Protein AF-A0A946QDL0-F1 (afdb_monomer)

pLDDT: mean 87.32, std 11.64, range [54.72, 98.25]

Structure (mmCIF, N/CA/C/O backbone):
data_AF-A0A946QDL0-F1
#
_entry.id   AF-A0A946QDL0-F1
#
loop_
_atom_site.group_PDB
_atom_site.id
_atom_site.type_symbol
_atom_site.label_atom_id
_atom_site.label_alt_id
_atom_site.label_comp_id
_atom_site.label_asym_id
_atom_site.label_entit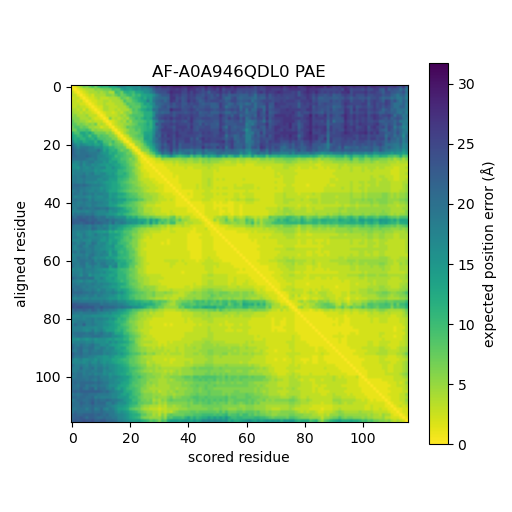y_id
_atom_site.label_seq_id
_atom_site.pdbx_PDB_ins_code
_atom_site.Cartn_x
_atom_site.Cartn_y
_atom_site.Cartn_z
_atom_site.occupancy
_atom_site.B_iso_or_equiv
_atom_site.auth_seq_id
_atom_site.auth_comp_id
_atom_site.auth_asym_id
_atom_site.auth_atom_id
_atom_site.pdbx_PDB_model_num
ATOM 1 N N . MET A 1 1 ? -45.997 -49.687 -8.002 1.00 58.72 1 MET A N 1
ATOM 2 C CA . MET A 1 1 ? -46.101 -48.470 -7.152 1.00 58.72 1 MET A CA 1
ATOM 3 C C . MET A 1 1 ? -44.817 -48.122 -6.386 1.00 58.72 1 MET A C 1
ATOM 5 O O . MET A 1 1 ? -44.527 -46.939 -6.280 1.00 58.72 1 MET A O 1
ATOM 9 N N . LYS A 1 2 ? -44.033 -49.085 -5.861 1.00 54.72 2 LYS A N 1
ATOM 10 C CA . LYS A 1 2 ? -42.768 -48.797 -5.139 1.00 54.72 2 LYS A CA 1
ATOM 11 C C . LYS A 1 2 ? -41.668 -48.198 -6.037 1.00 54.72 2 LYS A C 1
ATOM 13 O O . LYS A 1 2 ? -41.059 -47.207 -5.661 1.00 54.72 2 LYS A O 1
ATOM 18 N N . THR A 1 3 ? -41.517 -48.720 -7.254 1.00 63.41 3 THR A N 1
ATOM 19 C CA . THR A 1 3 ? -40.570 -48.237 -8.277 1.00 63.41 3 THR A CA 1
ATOM 20 C C . THR A 1 3 ? -40.844 -46.803 -8.738 1.00 63.41 3 THR A C 1
ATOM 22 O O . THR A 1 3 ? -39.915 -46.030 -8.927 1.00 63.41 3 THR A O 1
ATOM 25 N N . PHE A 1 4 ? -42.116 -46.403 -8.840 1.00 68.44 4 PHE A N 1
ATOM 26 C CA . PHE A 1 4 ? -42.499 -45.036 -9.218 1.00 68.44 4 PHE A CA 1
ATOM 27 C C . PHE A 1 4 ? -42.156 -44.007 -8.126 1.00 68.44 4 PHE A C 1
ATOM 29 O O . PHE A 1 4 ? -41.655 -42.927 -8.422 1.00 68.44 4 PHE A O 1
ATOM 36 N N . LYS A 1 5 ? -42.347 -44.370 -6.847 1.00 63.62 5 LYS A N 1
ATOM 37 C CA . LYS A 1 5 ? -41.950 -43.530 -5.703 1.00 63.62 5 LYS A CA 1
ATOM 38 C C . LYS A 1 5 ? -40.428 -43.377 -5.597 1.00 63.62 5 LYS A C 1
ATOM 40 O O . LYS A 1 5 ? -39.962 -42.287 -5.294 1.00 63.62 5 LYS A O 1
ATOM 45 N N . GLN A 1 6 ? -39.672 -44.438 -5.898 1.00 66.75 6 GLN A N 1
ATOM 46 C CA . GLN A 1 6 ? -38.205 -44.405 -5.935 1.00 66.75 6 GLN A CA 1
ATOM 47 C C . GLN A 1 6 ? -37.674 -43.491 -7.053 1.00 66.75 6 GLN A C 1
ATOM 49 O O . GLN A 1 6 ? -36.736 -42.727 -6.827 1.00 66.75 6 GLN A O 1
ATOM 54 N N . LEU A 1 7 ? -38.317 -43.502 -8.226 1.00 70.25 7 LEU A N 1
ATOM 55 C CA . LEU A 1 7 ? -37.964 -42.621 -9.344 1.00 70.25 7 LEU A CA 1
ATOM 56 C C . LEU A 1 7 ? -38.182 -41.138 -8.996 1.00 70.25 7 LEU A C 1
ATOM 58 O O . LEU A 1 7 ? -37.303 -40.316 -9.235 1.00 70.25 7 LEU A O 1
ATOM 62 N N . LEU A 1 8 ? -39.316 -40.813 -8.362 1.00 73.94 8 LEU A N 1
ATOM 63 C CA . LEU A 1 8 ? -39.636 -39.459 -7.890 1.00 73.94 8 LEU A CA 1
ATOM 64 C C . LEU A 1 8 ? -38.648 -38.955 -6.827 1.00 73.94 8 LEU A C 1
ATOM 66 O O . LEU A 1 8 ? -38.253 -37.793 -6.871 1.00 73.94 8 LEU A O 1
ATOM 70 N N . SER A 1 9 ? -38.205 -39.817 -5.904 1.00 67.25 9 SER A N 1
ATOM 71 C CA . SER A 1 9 ? -37.203 -39.440 -4.896 1.00 67.25 9 SER A CA 1
ATOM 72 C C . SER A 1 9 ? -35.817 -39.182 -5.491 1.00 67.25 9 SER A C 1
ATOM 74 O O . SER A 1 9 ? -35.144 -38.247 -5.065 1.00 67.25 9 SER A O 1
ATOM 76 N N . VAL A 1 10 ? -35.400 -39.959 -6.498 1.00 74.31 10 VAL A N 1
ATOM 77 C CA . VAL A 1 10 ? -34.121 -39.735 -7.195 1.00 74.31 10 VAL A CA 1
ATOM 78 C C . VAL A 1 10 ? -34.181 -38.453 -8.027 1.00 74.31 10 VAL A C 1
ATOM 80 O O . VAL A 1 10 ? -33.237 -37.669 -7.989 1.00 74.31 10 VAL A O 1
ATOM 83 N N . LEU A 1 11 ? -35.308 -38.187 -8.700 1.00 72.81 11 LEU A N 1
ATOM 84 C CA . LEU A 1 11 ? -35.524 -36.929 -9.423 1.00 72.81 11 LEU A CA 1
ATOM 85 C C . LEU A 1 11 ? -35.500 -35.715 -8.479 1.00 72.81 11 LEU A C 1
ATOM 87 O O . LEU A 1 11 ? -34.898 -34.696 -8.804 1.00 72.81 11 LEU A O 1
ATOM 91 N N . GLY A 1 12 ? -36.119 -35.835 -7.300 1.00 70.25 12 GLY A N 1
ATOM 92 C CA . GLY A 1 12 ? -36.126 -34.788 -6.276 1.00 70.25 12 GLY A CA 1
ATOM 93 C C . GLY A 1 12 ? -34.733 -34.489 -5.714 1.00 70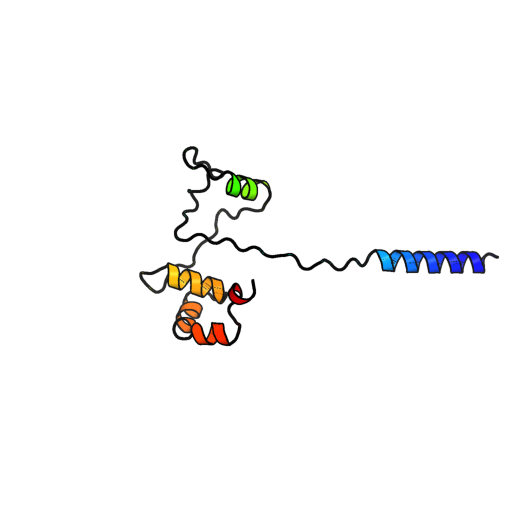.25 12 GLY A C 1
ATOM 94 O O . GLY A 1 12 ? -34.373 -33.324 -5.568 1.00 70.25 12 GLY A O 1
ATOM 95 N N . LEU A 1 13 ? -33.922 -35.524 -5.468 1.00 69.44 13 LEU A N 1
ATOM 96 C CA . LEU A 1 13 ? -32.519 -35.381 -5.054 1.00 69.44 13 LEU A CA 1
ATOM 97 C C . LEU A 1 13 ? -31.662 -34.703 -6.132 1.00 69.44 13 LEU A C 1
ATOM 99 O O . LEU A 1 13 ? -30.824 -33.861 -5.814 1.00 69.44 13 LEU A O 1
ATOM 103 N N . TRP A 1 14 ? -31.903 -35.024 -7.404 1.00 68.12 14 TRP A N 1
ATOM 104 C CA . TRP A 1 14 ? -31.203 -34.397 -8.526 1.00 68.12 14 TRP A CA 1
ATOM 105 C C . TRP A 1 14 ? -31.567 -32.914 -8.675 1.00 68.12 14 TRP A C 1
ATOM 107 O O . TRP A 1 14 ? -30.684 -32.069 -8.806 1.00 68.12 14 TRP A O 1
ATOM 117 N N . LEU A 1 15 ? -32.856 -32.577 -8.569 1.00 64.56 15 LEU A N 1
ATOM 118 C CA . LEU A 1 15 ? -33.332 -31.192 -8.621 1.00 64.56 15 LEU A CA 1
ATOM 119 C C . LEU A 1 15 ? -32.819 -30.353 -7.442 1.00 64.56 15 LEU A C 1
ATOM 121 O O . LEU A 1 15 ? -32.500 -29.181 -7.627 1.00 64.56 15 LEU A O 1
ATOM 125 N N . PHE A 1 16 ? -32.668 -30.946 -6.254 1.00 64.81 16 PHE A N 1
ATOM 126 C CA . PHE A 1 16 ? -32.110 -30.253 -5.089 1.00 64.81 16 PHE A CA 1
ATOM 127 C C . PHE A 1 16 ? -30.630 -29.881 -5.285 1.00 64.81 16 PHE A C 1
ATOM 129 O O . PHE A 1 16 ? -30.211 -28.791 -4.904 1.00 64.81 16 PHE A O 1
ATOM 136 N N . SER A 1 17 ? -29.845 -30.741 -5.944 1.00 64.19 17 SER A N 1
ATOM 137 C CA . SER A 1 17 ? -28.423 -30.480 -6.208 1.00 64.19 17 SER A CA 1
ATOM 138 C C . SER A 1 17 ? -28.185 -29.343 -7.210 1.00 64.19 17 SER A C 1
ATOM 140 O O . SER A 1 17 ? -27.152 -28.680 -7.129 1.00 64.19 17 SER A O 1
ATOM 142 N N . VAL A 1 18 ? -29.112 -29.100 -8.144 1.00 61.28 18 VAL A N 1
ATOM 143 C CA . VAL A 1 18 ? -28.977 -28.035 -9.157 1.00 61.28 18 VAL A CA 1
ATOM 144 C C . VAL A 1 18 ? -29.176 -26.644 -8.544 1.00 61.28 18 VAL A C 1
ATOM 146 O O . VAL A 1 18 ? -28.521 -25.692 -8.957 1.00 61.28 18 VAL A O 1
ATOM 149 N N . VAL A 1 19 ? -30.019 -26.518 -7.515 1.00 63.75 19 VAL A N 1
ATOM 150 C CA . VAL A 1 19 ? -30.320 -25.223 -6.871 1.00 63.75 19 VAL A CA 1
ATOM 151 C C . VAL A 1 19 ? -29.156 -24.713 -6.008 1.00 63.75 19 VAL A C 1
ATOM 153 O O . VAL A 1 19 ? -29.017 -23.510 -5.806 1.00 63.75 19 VAL A O 1
ATOM 156 N N . VAL A 1 20 ? -28.285 -25.604 -5.522 1.00 64.44 20 VAL A N 1
ATOM 157 C CA . VAL A 1 20 ? -27.194 -25.254 -4.590 1.00 64.44 20 VAL A CA 1
ATOM 158 C C . VAL A 1 20 ? -25.940 -24.723 -5.303 1.00 64.44 20 VAL A C 1
ATOM 160 O O . VAL A 1 20 ? -25.065 -24.147 -4.659 1.00 64.44 20 VAL A O 1
ATOM 163 N N . SER A 1 21 ? -25.848 -24.820 -6.632 1.00 59.91 21 SER A N 1
ATOM 164 C CA . SER A 1 21 ? -24.715 -24.258 -7.380 1.00 59.91 21 SER A CA 1
ATOM 165 C C . SER A 1 21 ? -24.919 -22.765 -7.665 1.00 59.91 21 SER A C 1
ATOM 167 O O . SER A 1 21 ? -25.055 -22.332 -8.808 1.00 59.91 21 SER A O 1
ATOM 169 N N . ARG A 1 22 ? -24.959 -21.944 -6.609 1.00 62.75 22 ARG A N 1
ATOM 170 C CA . ARG A 1 22 ? -24.790 -20.498 -6.767 1.00 62.75 22 ARG A CA 1
ATOM 171 C C . ARG A 1 22 ? -23.305 -20.250 -7.012 1.00 62.75 22 ARG A C 1
ATOM 173 O O . ARG A 1 22 ? -22.499 -20.370 -6.094 1.00 62.75 22 ARG A O 1
ATOM 180 N N . SER A 1 23 ? -22.948 -19.959 -8.263 1.00 69.25 23 SER A N 1
ATOM 181 C CA . SER A 1 23 ? -21.623 -19.433 -8.597 1.00 69.25 23 SER A CA 1
ATOM 182 C C . SER A 1 23 ? -21.343 -18.247 -7.674 1.00 69.25 23 SER A C 1
ATOM 184 O O . SER A 1 23 ? -22.190 -17.361 -7.547 1.00 69.25 23 SER A O 1
ATOM 186 N N . ALA A 1 24 ? -20.215 -18.272 -6.962 1.00 75.06 24 ALA A N 1
ATOM 187 C CA . ALA A 1 24 ? -19.801 -17.129 -6.166 1.00 75.06 24 ALA A CA 1
ATOM 188 C C . ALA A 1 24 ? -19.596 -15.959 -7.133 1.00 75.06 24 ALA A C 1
ATOM 190 O O . ALA A 1 24 ? -18.700 -16.004 -7.977 1.00 75.06 24 ALA A O 1
ATOM 191 N N . GLU A 1 25 ? -20.478 -14.962 -7.059 1.00 86.56 25 GLU A N 1
ATOM 192 C CA . GLU A 1 25 ? -20.357 -13.741 -7.851 1.00 86.56 25 GLU A CA 1
ATOM 193 C C . GLU A 1 25 ? -18.970 -13.137 -7.601 1.00 86.56 25 GLU A C 1
ATOM 195 O O . GLU A 1 25 ? -18.486 -13.119 -6.465 1.00 86.56 25 GLU A O 1
ATOM 200 N N . GLN A 1 26 ? -18.304 -12.695 -8.670 1.00 88.62 26 GLN A N 1
ATOM 201 C CA . GLN A 1 26 ? -17.003 -12.046 -8.539 1.00 88.62 26 GLN A CA 1
ATOM 202 C C . GLN A 1 26 ? -17.161 -10.814 -7.636 1.00 88.62 26 GLN A C 1
ATOM 204 O O . GLN A 1 26 ? -18.049 -9.995 -7.888 1.00 88.62 26 GLN A O 1
ATOM 209 N N . PRO A 1 27 ? -16.350 -10.673 -6.573 1.00 91.50 27 PRO A N 1
ATOM 210 C CA . PRO A 1 27 ? -16.468 -9.528 -5.690 1.00 91.50 27 PRO A CA 1
ATOM 211 C C . PRO A 1 27 ? -16.030 -8.259 -6.422 1.00 91.50 27 PRO A C 1
ATOM 213 O O . PRO A 1 27 ? -15.058 -8.268 -7.176 1.00 91.50 27 PRO A O 1
ATOM 216 N N . ASN A 1 28 ? -16.710 -7.149 -6.143 1.00 91.31 28 ASN A N 1
ATOM 217 C CA . ASN A 1 28 ? -16.198 -5.834 -6.511 1.00 91.31 28 ASN A CA 1
ATOM 218 C C . ASN A 1 28 ? -14.992 -5.509 -5.623 1.00 91.31 28 ASN A C 1
ATOM 220 O O . ASN A 1 28 ? -15.050 -5.698 -4.406 1.00 91.31 28 ASN A O 1
ATOM 224 N N . ILE A 1 29 ? -13.915 -5.002 -6.220 1.00 91.88 29 ILE A N 1
ATOM 225 C CA . ILE A 1 29 ? -12.700 -4.610 -5.504 1.00 91.88 29 ILE A CA 1
ATOM 226 C C . ILE A 1 29 ? -12.612 -3.084 -5.525 1.00 91.88 29 ILE A C 1
ATOM 228 O O . ILE A 1 29 ? -12.489 -2.48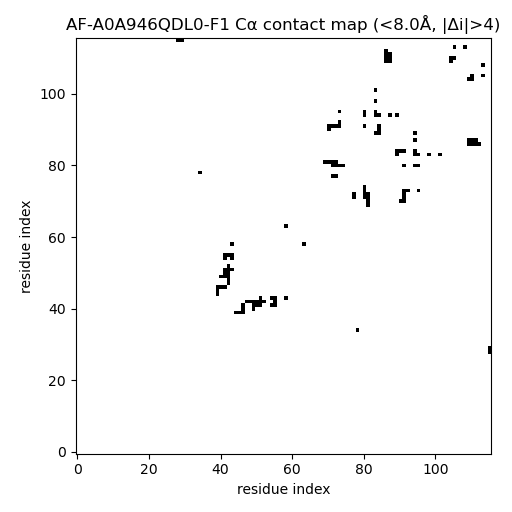7 -6.587 1.00 91.88 29 ILE A O 1
ATOM 232 N N . LEU A 1 30 ? -12.662 -2.455 -4.347 1.00 92.94 30 LEU A N 1
ATOM 233 C CA . LEU A 1 30 ? -12.354 -1.035 -4.171 1.00 92.94 30 LEU A CA 1
ATOM 234 C C . LEU A 1 30 ? -10.991 -0.910 -3.492 1.00 92.94 30 LEU A C 1
ATOM 236 O O . LEU A 1 30 ? -10.840 -1.284 -2.329 1.00 92.94 30 LEU A O 1
ATOM 240 N N . PHE A 1 31 ? -10.012 -0.361 -4.206 1.00 94.06 31 PHE A N 1
ATOM 241 C CA . PHE A 1 31 ? -8.682 -0.103 -3.667 1.00 94.06 31 PHE A CA 1
ATOM 242 C C . PHE A 1 31 ? -8.522 1.377 -3.303 1.00 94.06 31 PHE A C 1
ATOM 244 O O . PHE A 1 31 ? -8.512 2.243 -4.176 1.00 94.06 31 PHE A O 1
ATOM 251 N N . VAL A 1 32 ? -8.391 1.671 -2.007 1.00 94.75 32 VAL A N 1
ATOM 252 C CA . VAL A 1 32 ? -8.159 3.029 -1.491 1.00 94.75 32 VAL A CA 1
ATOM 253 C C . VAL A 1 32 ? -6.699 3.157 -1.070 1.00 94.75 32 VAL A C 1
ATOM 255 O O . VAL A 1 32 ? -6.222 2.382 -0.244 1.00 94.75 32 VAL A O 1
ATOM 258 N N . PHE A 1 33 ? -5.999 4.145 -1.625 1.00 94.06 33 PHE A N 1
ATOM 259 C CA . PHE A 1 33 ? -4.583 4.394 -1.362 1.00 94.06 33 PHE A CA 1
ATOM 260 C C . PHE A 1 33 ? -4.351 5.872 -1.055 1.00 94.06 33 PHE A C 1
ATOM 262 O O . PHE A 1 33 ? -4.722 6.735 -1.851 1.00 94.06 33 PHE A O 1
ATOM 269 N N . ALA A 1 34 ? -3.737 6.153 0.093 1.00 95.31 34 ALA A N 1
ATOM 270 C CA . ALA A 1 34 ? -3.373 7.496 0.524 1.00 95.31 34 ALA A CA 1
ATOM 271 C C . ALA A 1 34 ? -1.854 7.686 0.427 1.00 95.31 34 ALA A C 1
ATOM 273 O O . ALA A 1 34 ? -1.092 6.799 0.812 1.00 95.31 34 ALA A O 1
ATOM 274 N N . ASP A 1 35 ? -1.425 8.839 -0.089 1.00 94.81 35 ASP A N 1
ATOM 275 C CA . ASP A 1 35 ? -0.006 9.198 -0.132 1.00 94.81 35 ASP A CA 1
ATOM 276 C C . ASP A 1 35 ? 0.458 9.708 1.240 1.00 94.81 35 ASP A C 1
ATOM 278 O O . ASP A 1 35 ? -0.306 10.376 1.938 1.00 94.81 35 ASP A O 1
ATOM 282 N N . ASP A 1 36 ? 1.689 9.369 1.622 1.00 93.38 36 ASP A N 1
ATOM 283 C CA . ASP A 1 36 ? 2.341 9.779 2.879 1.00 93.38 36 ASP A CA 1
ATOM 284 C C . ASP A 1 36 ? 1.553 9.516 4.187 1.00 93.38 36 ASP A C 1
ATOM 286 O O . ASP A 1 36 ? 1.812 10.132 5.224 1.00 93.38 36 ASP A O 1
ATOM 290 N N . GLN A 1 37 ? 0.611 8.565 4.192 1.00 94.31 37 GLN A N 1
ATOM 291 C CA . GLN A 1 37 ? -0.116 8.203 5.410 1.00 94.31 37 GLN A CA 1
ATOM 292 C C . GLN A 1 37 ? 0.772 7.396 6.373 1.00 94.31 37 GLN A C 1
ATOM 294 O O . GLN A 1 37 ? 1.214 6.290 6.059 1.00 94.31 37 GLN A O 1
ATOM 299 N N . CYS A 1 38 ? 0.981 7.917 7.583 1.00 92.94 38 CYS A N 1
ATOM 300 C CA . CYS A 1 38 ? 1.603 7.165 8.673 1.00 92.94 38 CYS A CA 1
ATOM 301 C C . CYS A 1 38 ? 0.595 6.193 9.311 1.00 92.94 38 CYS A C 1
ATOM 303 O O . CYS A 1 38 ? -0.587 6.504 9.432 1.00 92.94 38 CYS A O 1
ATOM 305 N N . PHE A 1 39 ? 1.060 5.026 9.767 1.00 91.56 39 PHE A N 1
ATOM 306 C CA . PHE A 1 39 ? 0.228 4.047 10.479 1.00 91.56 39 PHE A CA 1
ATOM 307 C C . PHE A 1 39 ? -0.512 4.676 11.671 1.00 91.56 39 PHE A C 1
ATOM 309 O O . PHE A 1 39 ? -1.700 4.442 11.854 1.00 91.56 39 PHE A O 1
ATOM 316 N N . GLU A 1 40 ? 0.165 5.543 12.421 1.00 91.38 40 GLU A N 1
ATOM 317 C CA . GLU A 1 40 ? -0.346 6.201 13.629 1.00 91.38 40 GLU A CA 1
ATOM 318 C C . GLU A 1 40 ? -1.467 7.226 13.362 1.00 91.38 40 GLU A C 1
ATOM 320 O O . GLU A 1 40 ? -2.096 7.715 14.293 1.00 91.38 40 GLU A O 1
ATOM 325 N N . THR A 1 41 ? -1.786 7.554 12.104 1.00 95.00 41 THR A N 1
ATOM 326 C CA . THR A 1 41 ? -2.810 8.570 11.792 1.00 95.00 41 THR A CA 1
ATOM 327 C C . THR A 1 41 ? -4.230 8.018 11.657 1.00 95.00 41 THR A C 1
ATOM 329 O O . THR A 1 41 ? -5.118 8.711 11.163 1.00 95.00 41 THR A O 1
ATOM 332 N N . ILE A 1 42 ? -4.476 6.785 12.101 1.00 95.69 42 ILE A N 1
ATOM 333 C CA . ILE A 1 42 ? -5.822 6.212 12.214 1.00 95.69 42 ILE A CA 1
ATOM 334 C C . ILE A 1 42 ? -6.238 6.242 13.686 1.00 95.69 42 ILE A C 1
ATOM 336 O O . ILE A 1 42 ? -5.592 5.625 14.534 1.00 95.69 42 ILE A O 1
ATOM 340 N N . GLY A 1 43 ? -7.340 6.932 13.989 1.00 95.31 43 GLY A N 1
ATOM 341 C CA . GLY A 1 43 ? -7.847 7.121 15.352 1.00 95.31 43 GLY A CA 1
ATOM 342 C C . GLY A 1 43 ? -8.074 5.801 16.095 1.00 95.31 43 GLY A C 1
ATOM 343 O O . GLY A 1 43 ? -7.715 5.676 17.268 1.00 95.31 43 GLY A O 1
ATOM 344 N N . ALA A 1 44 ? -8.554 4.767 15.393 1.00 94.88 44 ALA A N 1
ATOM 345 C CA . ALA A 1 44 ? -8.717 3.416 15.940 1.00 94.88 44 ALA A CA 1
ATOM 346 C C . ALA A 1 44 ? -7.422 2.764 16.477 1.00 94.88 44 ALA A C 1
ATOM 348 O O . ALA A 1 44 ? -7.510 1.768 17.195 1.00 94.88 44 ALA A O 1
ATOM 349 N N . PHE A 1 45 ? -6.234 3.301 16.174 1.00 94.12 45 PHE A N 1
ATOM 350 C CA . PHE A 1 45 ? -4.951 2.799 16.684 1.00 94.12 45 PHE A CA 1
ATOM 351 C C . PHE A 1 45 ? -4.445 3.531 17.935 1.00 94.12 45 PHE A C 1
ATOM 353 O O . PHE A 1 45 ? -3.316 3.306 18.360 1.00 94.12 45 PHE A O 1
ATOM 360 N N . GLY A 1 46 ? -5.294 4.342 18.577 1.00 88.19 46 GLY A N 1
ATOM 361 C CA . GLY A 1 46 ? -5.042 4.887 19.917 1.00 88.19 46 GLY A CA 1
ATOM 362 C C . GLY A 1 46 ? -4.783 6.392 19.970 1.00 88.19 46 GLY A C 1
ATOM 363 O O . GLY A 1 46 ? -4.544 6.923 21.053 1.00 88.19 46 GLY A O 1
ATOM 364 N N . HIS A 1 47 ? -4.871 7.095 18.839 1.00 85.88 47 HIS A N 1
ATOM 365 C CA . HIS A 1 47 ? -4.695 8.546 18.779 1.00 85.88 47 HIS A CA 1
ATOM 366 C C . HIS A 1 47 ? -6.037 9.259 18.953 1.00 85.88 47 HIS A C 1
ATOM 368 O O . HIS A 1 47 ? -6.879 9.254 18.061 1.00 85.88 47 HIS A O 1
ATOM 374 N N . THR A 1 48 ? -6.236 9.902 20.105 1.00 85.88 48 THR A N 1
ATOM 375 C CA . THR A 1 48 ? -7.507 10.559 20.460 1.00 85.88 48 THR A CA 1
ATOM 376 C C . THR A 1 48 ? -7.721 11.913 19.780 1.00 85.88 48 THR A C 1
ATOM 378 O O . THR A 1 48 ? -8.852 12.389 19.716 1.00 85.88 48 THR A O 1
ATOM 381 N N . GLU A 1 49 ? -6.660 12.535 19.261 1.00 94.88 49 GLU A N 1
ATOM 382 C CA . GLU A 1 49 ? -6.734 13.825 18.558 1.00 94.88 49 GLU A CA 1
ATOM 383 C C . GLU A 1 49 ? -7.110 13.675 17.076 1.00 94.88 49 GLU A C 1
ATOM 385 O O . GLU A 1 49 ? -7.633 14.611 16.467 1.00 94.88 49 GLU A O 1
ATOM 390 N N . ILE A 1 50 ? -6.874 12.497 16.488 1.00 95.38 50 ILE A N 1
ATOM 391 C CA . ILE A 1 50 ? -7.081 12.241 15.063 1.00 95.38 50 ILE A CA 1
ATOM 392 C C . ILE A 1 50 ? -8.443 11.581 14.856 1.00 95.38 50 ILE A C 1
ATOM 394 O O . ILE A 1 50 ? -8.710 10.489 15.350 1.00 95.38 50 ILE A O 1
ATOM 398 N N . GLN A 1 51 ? -9.312 12.248 14.098 1.00 96.00 51 GLN A N 1
ATOM 399 C CA . GLN A 1 51 ? -10.670 11.774 13.840 1.00 96.00 51 GLN A CA 1
ATOM 400 C C . GLN A 1 51 ? -10.768 11.142 12.451 1.00 96.00 51 GLN A C 1
ATOM 402 O O . GLN A 1 51 ? -10.800 11.843 11.439 1.00 96.00 51 GLN A O 1
ATOM 407 N N . THR A 1 52 ? -10.880 9.813 12.400 1.00 97.12 52 THR A N 1
ATOM 408 C CA . THR A 1 52 ? -11.015 9.044 11.152 1.00 97.12 52 THR A CA 1
ATOM 409 C C . THR A 1 52 ? -12.251 8.141 11.149 1.00 97.12 52 THR A C 1
ATOM 411 O O . THR A 1 52 ? -12.145 6.962 10.815 1.00 97.12 52 THR A O 1
ATOM 414 N N . PRO A 1 53 ? -13.466 8.662 11.423 1.00 96.94 53 PRO A N 1
ATOM 415 C CA . PRO A 1 53 ? -14.641 7.836 11.724 1.00 96.94 53 PRO A CA 1
ATOM 416 C C . PRO A 1 53 ? -15.039 6.856 10.610 1.00 96.94 53 PRO A C 1
ATOM 418 O O . PRO A 1 53 ? -15.700 5.856 10.876 1.00 96.94 53 PRO A O 1
ATOM 421 N N . ASN A 1 54 ? -14.665 7.122 9.354 1.00 97.81 54 ASN A N 1
ATOM 422 C CA . ASN A 1 54 ? -14.893 6.190 8.247 1.00 97.81 54 ASN A CA 1
ATOM 423 C C . ASN A 1 54 ? -13.838 5.075 8.191 1.00 97.81 54 ASN A C 1
ATOM 425 O O . ASN A 1 54 ? -14.200 3.930 7.940 1.00 97.81 54 ASN A O 1
ATOM 429 N N . LEU A 1 55 ? -12.564 5.375 8.469 1.00 97.00 55 LEU A N 1
ATOM 430 C CA . LEU A 1 55 ? -11.516 4.352 8.558 1.00 97.00 55 LEU A CA 1
ATOM 431 C C . LEU A 1 55 ? -11.683 3.509 9.825 1.00 97.00 55 LEU A C 1
ATOM 433 O O . LEU A 1 55 ? -11.524 2.296 9.768 1.00 97.00 55 LEU A O 1
ATOM 437 N N . ASP A 1 56 ? -12.105 4.117 10.933 1.00 96.75 56 ASP A N 1
ATOM 438 C CA . ASP A 1 56 ? -12.364 3.413 12.192 1.00 96.75 56 ASP A CA 1
ATOM 439 C C . ASP A 1 56 ? -13.471 2.358 12.019 1.00 96.75 56 ASP A C 1
ATOM 441 O O . ASP A 1 56 ? -13.368 1.242 12.531 1.00 96.75 56 ASP A O 1
ATOM 445 N N . LYS A 1 57 ? -14.505 2.665 11.218 1.00 98.06 57 LYS A N 1
ATOM 446 C CA . LYS A 1 57 ? -15.532 1.686 10.821 1.00 98.06 57 LYS A CA 1
ATOM 447 C C . LYS A 1 57 ? -14.945 0.540 9.999 1.00 98.06 57 LYS A C 1
ATOM 449 O O . LYS A 1 57 ? -15.305 -0.606 10.251 1.00 98.06 57 LYS A O 1
ATOM 454 N N . LEU A 1 58 ? -14.053 0.829 9.046 1.00 97.31 58 LEU A N 1
ATOM 455 C CA . LEU A 1 58 ? -13.385 -0.208 8.249 1.00 97.31 58 LEU A CA 1
ATOM 456 C C . LEU A 1 58 ? -12.511 -1.113 9.126 1.00 97.31 58 LEU A C 1
ATOM 458 O O . LEU A 1 58 ? -12.551 -2.329 8.963 1.00 97.31 58 LEU A O 1
ATOM 462 N N . VAL A 1 59 ? -11.787 -0.543 10.095 1.00 96.56 59 VAL A N 1
ATOM 463 C CA . VAL A 1 59 ? -10.997 -1.301 11.078 1.00 96.56 59 VAL A CA 1
ATOM 464 C C . VAL A 1 59 ? -11.892 -2.229 11.904 1.00 96.56 59 VAL A C 1
ATOM 466 O O . VAL A 1 59 ? -11.552 -3.395 12.083 1.00 96.56 59 VAL A O 1
ATOM 469 N N . ALA A 1 60 ? -13.047 -1.748 12.373 1.00 97.50 60 ALA A N 1
ATOM 470 C CA . ALA A 1 60 ? -13.966 -2.536 13.197 1.00 97.50 60 ALA A CA 1
ATOM 471 C C . ALA A 1 60 ? -14.708 -3.647 12.426 1.00 97.50 60 ALA A C 1
ATOM 473 O O . ALA A 1 60 ? -15.117 -4.640 13.024 1.00 97.50 60 ALA A O 1
ATOM 474 N N . GLN A 1 61 ? -14.923 -3.469 11.120 1.00 98.25 61 GLN A N 1
ATOM 475 C CA . GLN A 1 61 ? -15.686 -4.399 10.274 1.00 98.25 61 GLN A CA 1
ATOM 476 C C . GLN A 1 61 ? -14.801 -5.339 9.445 1.00 98.25 61 GLN A C 1
ATOM 478 O O . GLN A 1 61 ? -15.314 -6.265 8.818 1.00 98.25 61 GLN A O 1
ATOM 483 N N . GLY A 1 62 ? -13.494 -5.079 9.402 1.00 96.69 62 GLY A N 1
ATOM 484 C CA . GLY A 1 62 ? -12.559 -5.732 8.499 1.00 96.69 62 GLY A CA 1
ATOM 485 C C . GLY A 1 62 ? -11.435 -6.481 9.204 1.00 96.69 62 GLY A C 1
ATOM 486 O O . GLY A 1 62 ? -11.535 -6.917 10.348 1.00 96.69 62 GLY A O 1
ATOM 487 N N . THR A 1 63 ? -10.342 -6.661 8.468 1.00 97.25 63 THR A N 1
ATOM 488 C CA . THR A 1 63 ? -9.088 -7.219 8.978 1.00 97.25 63 THR A CA 1
ATOM 489 C C . THR A 1 63 ? -7.997 -6.169 8.851 1.00 97.25 63 THR A C 1
ATOM 491 O O . THR A 1 63 ? -7.826 -5.577 7.787 1.00 97.25 63 THR A O 1
ATOM 494 N N . THR A 1 64 ? -7.243 -5.973 9.930 1.00 96.06 64 THR A N 1
ATOM 495 C CA . THR A 1 64 ? -6.171 -4.978 10.010 1.00 96.06 64 THR A CA 1
ATOM 496 C C . THR A 1 64 ? -4.815 -5.661 10.102 1.00 96.06 64 THR A C 1
ATOM 498 O O . THR A 1 64 ? -4.606 -6.531 10.947 1.00 96.06 64 THR A O 1
ATOM 501 N N . PHE A 1 65 ? -3.866 -5.209 9.285 1.00 96.25 65 PHE A N 1
ATOM 502 C CA . PHE A 1 65 ? -2.460 -5.593 9.384 1.00 96.25 65 PHE A CA 1
ATOM 503 C C . PHE A 1 65 ? -1.679 -4.483 10.094 1.00 96.25 65 PHE A C 1
ATOM 505 O O . PHE A 1 65 ? -1.511 -3.398 9.549 1.00 96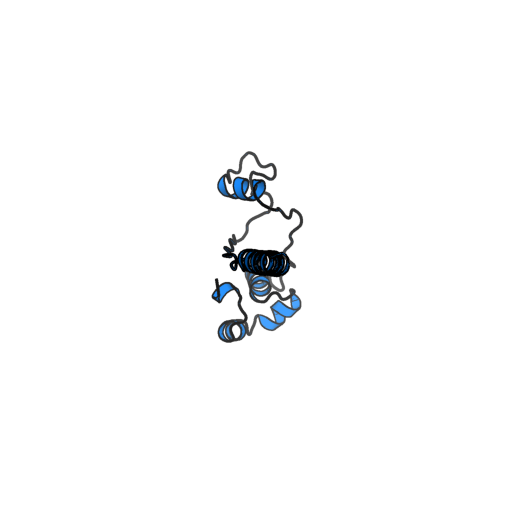.25 65 PHE A O 1
ATOM 512 N N . THR A 1 66 ? -1.183 -4.750 11.303 1.00 94.44 66 THR A N 1
ATOM 513 C CA . THR A 1 66 ? -0.409 -3.773 12.101 1.00 94.44 66 THR A CA 1
ATOM 514 C C . THR A 1 66 ? 1.077 -3.725 11.740 1.00 94.44 66 THR A C 1
ATOM 516 O O . THR A 1 66 ? 1.802 -2.859 12.208 1.00 94.44 66 THR A O 1
ATOM 519 N N . HIS A 1 67 ? 1.532 -4.664 1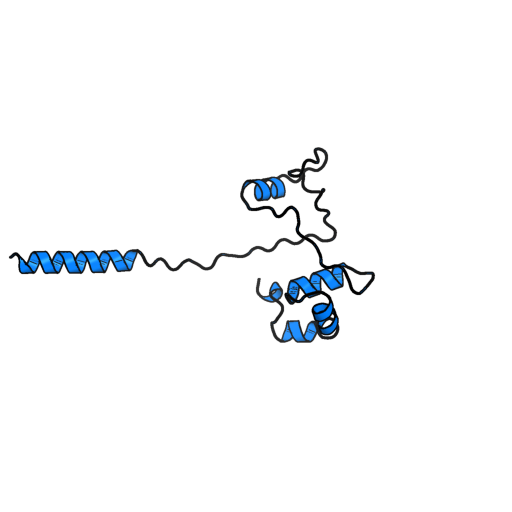0.909 1.00 95.75 67 HIS A N 1
ATOM 520 C CA . HIS A 1 67 ? 2.925 -4.832 10.495 1.00 95.75 67 HIS A CA 1
ATOM 521 C C . HIS A 1 67 ? 3.000 -4.970 8.965 1.00 95.75 67 HIS A C 1
ATOM 523 O O . HIS A 1 67 ? 3.478 -5.972 8.434 1.00 95.75 67 HIS A O 1
ATOM 529 N N . ALA A 1 68 ? 2.454 -3.979 8.254 1.00 95.06 68 ALA A N 1
ATOM 530 C CA . ALA A 1 68 ? 2.516 -3.875 6.798 1.00 95.06 68 ALA A CA 1
ATOM 531 C C . ALA A 1 68 ? 3.582 -2.844 6.400 1.00 95.06 68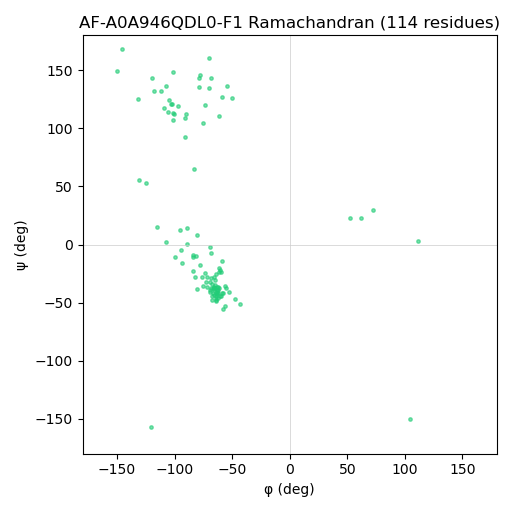 ALA A C 1
ATOM 533 O O . ALA A 1 68 ? 3.499 -1.682 6.793 1.00 95.06 68 ALA A O 1
ATOM 534 N N . TYR A 1 69 ? 4.586 -3.265 5.630 1.00 93.25 69 TYR A N 1
ATOM 535 C CA . TYR A 1 69 ? 5.765 -2.447 5.341 1.00 93.25 69 TYR A CA 1
ATOM 536 C C . TYR A 1 69 ? 5.932 -2.173 3.850 1.00 93.25 69 TYR A C 1
ATOM 538 O O . TYR A 1 69 ? 5.727 -3.048 3.009 1.00 93.25 69 TYR A O 1
ATOM 546 N N . ASN A 1 70 ? 6.402 -0.966 3.538 1.00 92.81 70 ASN A N 1
ATOM 547 C CA . ASN A 1 70 ? 7.002 -0.665 2.246 1.00 92.81 70 ASN A CA 1
ATOM 548 C C . ASN A 1 70 ? 8.445 -1.205 2.231 1.00 92.81 70 ASN A C 1
ATOM 550 O O . ASN A 1 70 ? 9.191 -1.010 3.188 1.00 92.81 70 ASN A O 1
ATOM 554 N N . MET A 1 71 ? 8.849 -1.867 1.143 1.00 93.06 71 MET A N 1
ATOM 555 C CA . MET A 1 71 ? 10.188 -2.455 0.989 1.00 93.06 71 MET A CA 1
ATOM 556 C C . MET A 1 71 ? 11.315 -1.416 0.848 1.00 93.06 71 MET A C 1
ATOM 558 O O . MET A 1 71 ? 12.482 -1.793 0.743 1.00 93.06 71 MET A O 1
ATOM 562 N N . GLY A 1 72 ? 10.982 -0.124 0.827 1.00 91.88 72 GLY A N 1
ATOM 563 C CA . GLY A 1 72 ? 11.929 0.982 0.744 1.00 91.88 72 GLY A CA 1
ATOM 564 C C . GLY A 1 72 ? 11.964 1.606 -0.648 1.00 91.88 72 GLY A C 1
ATOM 565 O O . GLY A 1 72 ? 10.964 1.633 -1.363 1.00 91.88 72 GLY A O 1
ATOM 566 N N . SER A 1 73 ? 13.120 2.146 -1.032 1.00 94.56 73 SER A N 1
ATOM 567 C CA . SER A 1 73 ? 13.280 2.847 -2.305 1.00 94.56 73 SER A CA 1
ATOM 568 C C . SER A 1 73 ? 14.697 2.730 -2.860 1.00 94.56 73 SER A C 1
ATOM 570 O O . SER A 1 73 ? 15.665 2.656 -2.108 1.00 94.56 73 SER A O 1
ATOM 572 N N . TRP A 1 74 ? 14.815 2.748 -4.188 1.00 94.12 74 TRP A N 1
ATOM 573 C CA . TRP A 1 74 ? 16.087 2.885 -4.912 1.00 94.12 74 TRP A CA 1
ATOM 574 C C . TRP A 1 74 ? 16.471 4.351 -5.178 1.00 94.12 74 TRP A C 1
ATOM 576 O O . TRP A 1 74 ? 17.492 4.621 -5.805 1.00 94.12 74 TRP A O 1
ATOM 586 N N . SER A 1 75 ? 15.650 5.308 -4.739 1.00 88.25 75 SER A N 1
ATOM 587 C CA . SER A 1 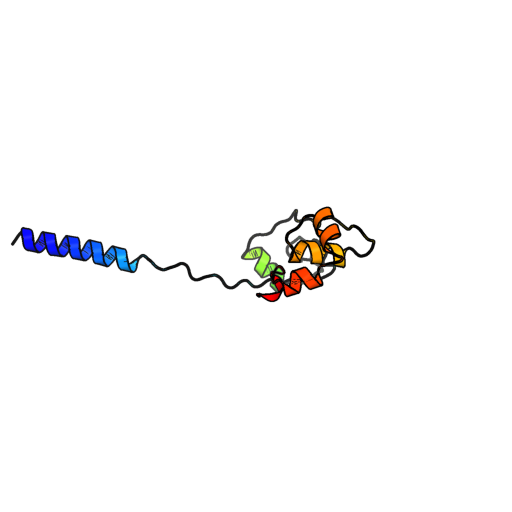75 ? 15.899 6.748 -4.874 1.00 88.25 75 SER A CA 1
ATOM 588 C C . SER A 1 75 ? 15.362 7.526 -3.667 1.00 88.25 75 SER A C 1
ATOM 590 O O . SER A 1 75 ? 14.580 6.993 -2.882 1.00 88.25 75 SER A O 1
ATOM 592 N N . GLY A 1 76 ? 15.718 8.808 -3.533 1.00 86.12 76 GLY A N 1
ATOM 593 C CA . GLY A 1 76 ? 15.142 9.670 -2.489 1.00 86.12 76 GLY A CA 1
ATOM 594 C C . GLY A 1 76 ? 13.615 9.832 -2.584 1.00 86.12 76 GLY A C 1
ATOM 595 O O . GLY A 1 76 ? 12.969 10.122 -1.584 1.00 86.12 76 GLY A O 1
ATOM 596 N N . ALA A 1 77 ? 13.022 9.594 -3.759 1.00 81.69 77 ALA A N 1
ATOM 597 C CA . ALA A 1 77 ? 11.577 9.629 -3.965 1.00 81.69 77 ALA A CA 1
ATOM 598 C C . ALA A 1 77 ? 10.954 8.238 -3.741 1.00 81.69 77 ALA A C 1
ATOM 600 O O . ALA A 1 77 ? 10.858 7.425 -4.664 1.00 81.69 77 ALA A O 1
ATOM 601 N N . VAL A 1 78 ? 10.509 7.958 -2.510 1.00 92.62 78 VAL A N 1
ATOM 602 C CA . VAL A 1 78 ? 9.903 6.661 -2.139 1.00 92.62 78 VAL A CA 1
ATOM 603 C C . VAL A 1 78 ? 8.581 6.400 -2.867 1.00 92.62 78 VAL A C 1
ATOM 605 O O . VAL A 1 78 ? 8.265 5.250 -3.173 1.00 92.62 78 VAL A O 1
ATOM 608 N N . CYS A 1 79 ? 7.827 7.450 -3.204 1.00 93.31 79 CYS A N 1
ATOM 609 C CA . CYS A 1 79 ? 6.533 7.345 -3.880 1.00 93.31 79 CYS A CA 1
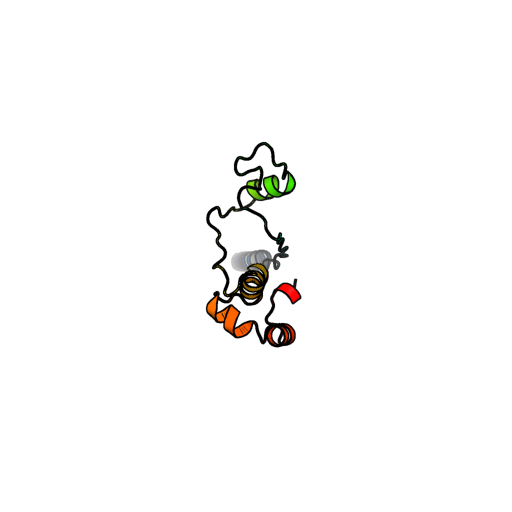ATOM 610 C C . CYS A 1 79 ? 6.624 6.600 -5.223 1.00 93.31 79 CYS A C 1
ATOM 612 O O . CYS A 1 79 ? 5.795 5.736 -5.509 1.00 93.31 79 CYS A O 1
ATOM 614 N N . VAL A 1 80 ? 7.668 6.870 -6.013 1.00 93.00 80 VAL A N 1
ATOM 615 C CA . VAL A 1 80 ? 7.905 6.221 -7.309 1.00 93.00 80 VAL A CA 1
ATOM 616 C C . VAL A 1 80 ? 8.158 4.729 -7.126 1.00 93.00 80 VAL A C 1
ATOM 618 O O . VAL A 1 80 ? 7.533 3.903 -7.796 1.00 93.00 80 VAL A O 1
ATOM 621 N N . ALA A 1 81 ? 9.038 4.378 -6.187 1.00 94.88 81 ALA A N 1
ATOM 622 C CA . ALA A 1 81 ? 9.358 2.988 -5.909 1.00 94.88 81 ALA A CA 1
ATOM 623 C C . ALA A 1 81 ? 8.142 2.216 -5.383 1.00 94.88 81 ALA A C 1
ATOM 625 O O . ALA A 1 81 ? 7.818 1.145 -5.899 1.00 94.88 81 ALA A O 1
ATOM 626 N N . SER A 1 82 ? 7.425 2.812 -4.427 1.00 95.06 82 SER A N 1
ATOM 627 C CA . SER A 1 82 ? 6.194 2.277 -3.840 1.00 95.06 82 SER A CA 1
ATOM 628 C C . SER A 1 82 ? 5.135 1.985 -4.904 1.00 95.06 82 SER A C 1
ATOM 630 O O . SER A 1 82 ? 4.667 0.854 -5.023 1.00 95.06 82 SER A O 1
ATOM 632 N N . ARG A 1 83 ? 4.812 2.975 -5.749 1.00 94.00 83 ARG A N 1
ATOM 633 C CA . ARG A 1 83 ? 3.783 2.849 -6.795 1.00 94.00 83 ARG A CA 1
ATOM 634 C C . ARG A 1 83 ? 4.186 1.865 -7.893 1.00 94.00 83 ARG A C 1
ATOM 636 O O . ARG A 1 83 ? 3.321 1.168 -8.420 1.00 94.00 83 ARG A O 1
ATOM 643 N N . CYS A 1 84 ? 5.472 1.777 -8.233 1.00 93.81 84 CYS A N 1
ATOM 644 C CA . CYS A 1 84 ? 5.960 0.789 -9.196 1.00 93.81 84 CYS A CA 1
ATOM 645 C C . CYS A 1 84 ? 5.835 -0.639 -8.640 1.00 93.81 84 CYS A C 1
ATOM 647 O O . CYS A 1 84 ? 5.279 -1.508 -9.313 1.00 93.81 84 CYS A O 1
ATOM 649 N N . MET A 1 85 ? 6.278 -0.881 -7.398 1.00 94.69 85 MET A N 1
ATOM 650 C CA . MET A 1 85 ? 6.110 -2.181 -6.731 1.00 94.69 85 MET A CA 1
ATOM 651 C C . MET A 1 85 ? 4.634 -2.559 -6.611 1.00 94.69 85 MET A C 1
ATOM 653 O O . MET A 1 85 ? 4.266 -3.686 -6.933 1.00 94.69 85 MET A O 1
ATOM 657 N N . LEU A 1 86 ? 3.794 -1.600 -6.212 1.00 94.94 86 LEU A N 1
ATOM 658 C CA . LEU A 1 86 ? 2.357 -1.782 -6.076 1.00 94.94 86 LEU A CA 1
ATOM 659 C C . LEU A 1 86 ? 1.738 -2.227 -7.407 1.00 94.94 86 LEU A C 1
ATOM 661 O O . LEU A 1 86 ? 1.142 -3.295 -7.453 1.00 94.94 86 LEU A O 1
ATOM 665 N N . ASN A 1 87 ? 1.940 -1.477 -8.495 1.00 93.94 87 ASN A N 1
ATOM 666 C CA . ASN A 1 87 ? 1.324 -1.758 -9.799 1.00 93.94 87 ASN A CA 1
ATOM 667 C C . ASN A 1 87 ? 1.852 -3.010 -10.501 1.00 93.94 87 ASN A C 1
ATOM 669 O O . ASN A 1 87 ? 1.111 -3.671 -11.225 1.00 93.94 87 ASN A O 1
ATOM 673 N N . THR A 1 88 ? 3.126 -3.342 -10.300 1.00 92.25 88 THR A N 1
ATOM 674 C CA . THR A 1 88 ? 3.758 -4.495 -10.961 1.00 92.25 88 THR A CA 1
ATOM 675 C C . THR A 1 88 ? 3.711 -5.771 -10.115 1.00 92.25 88 THR A C 1
ATOM 677 O O . THR A 1 88 ? 3.986 -6.862 -10.623 1.00 92.25 88 THR A O 1
ATOM 680 N N . GLY A 1 89 ? 3.424 -5.662 -8.813 1.00 92.12 89 GLY A N 1
ATOM 681 C CA . GLY A 1 89 ? 3.535 -6.764 -7.855 1.00 92.12 89 GLY A CA 1
ATOM 682 C C . GLY A 1 89 ? 4.964 -7.307 -7.720 1.00 92.12 89 GLY A C 1
ATOM 683 O O . GLY A 1 89 ? 5.155 -8.478 -7.392 1.00 92.12 89 GLY A O 1
ATOM 684 N N . ARG A 1 90 ? 5.982 -6.507 -8.060 1.00 93.00 90 ARG A N 1
ATOM 685 C CA . ARG A 1 90 ? 7.395 -6.908 -8.022 1.00 93.00 90 ARG A CA 1
ATOM 686 C C . ARG A 1 90 ? 8.077 -6.355 -6.784 1.00 93.00 90 ARG A C 1
ATOM 688 O O . ARG A 1 90 ? 7.768 -5.263 -6.324 1.00 93.00 90 ARG A O 1
ATOM 695 N N . PHE A 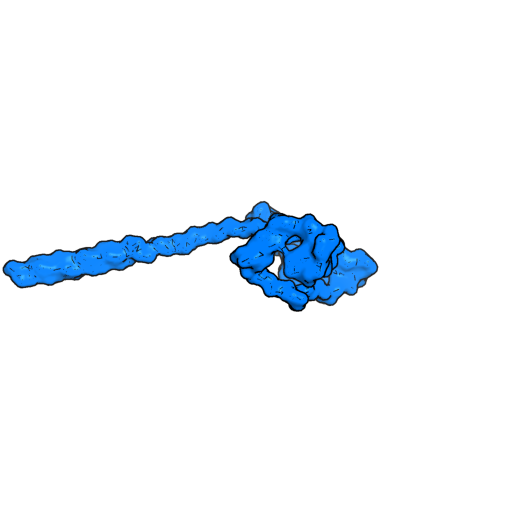1 91 ? 9.056 -7.101 -6.285 1.00 95.19 91 PHE A N 1
ATOM 696 C CA . PHE A 1 91 ? 9.897 -6.632 -5.192 1.00 95.19 91 PHE A CA 1
ATOM 697 C C . PHE A 1 91 ? 10.830 -5.497 -5.653 1.00 95.19 91 PHE A C 1
ATOM 699 O O . PHE A 1 91 ? 11.123 -5.374 -6.843 1.00 95.19 91 PHE A O 1
ATOM 706 N N . ILE A 1 92 ? 11.351 -4.716 -4.705 1.00 95.69 92 ILE A N 1
ATOM 707 C CA . ILE A 1 92 ? 12.095 -3.467 -4.939 1.00 95.69 92 ILE A CA 1
ATOM 708 C C . ILE A 1 92 ? 13.128 -3.488 -6.085 1.00 95.69 92 ILE A C 1
ATOM 710 O O . ILE A 1 92 ? 13.065 -2.626 -6.957 1.00 95.69 92 ILE A O 1
ATOM 714 N N . TRP A 1 93 ? 14.051 -4.456 -6.155 1.00 94.50 93 TRP A N 1
ATOM 715 C CA . TRP A 1 93 ? 15.096 -4.440 -7.197 1.00 94.50 93 TRP A CA 1
ATOM 716 C C . TRP A 1 93 ? 14.570 -4.859 -8.577 1.00 94.50 93 TRP A C 1
ATOM 718 O O . TRP A 1 93 ? 15.071 -4.376 -9.590 1.00 94.50 93 TRP A O 1
ATOM 728 N N . HIS A 1 94 ? 13.526 -5.690 -8.631 1.00 95.12 94 HIS A N 1
ATOM 729 C CA . HIS A 1 94 ? 12.818 -5.996 -9.879 1.00 95.12 94 HIS A CA 1
ATOM 730 C C . HIS A 1 94 ? 11.920 -4.837 -10.325 1.00 95.12 94 HIS A C 1
ATOM 732 O O . HIS A 1 94 ? 11.809 -4.559 -11.513 1.00 95.12 94 HIS A O 1
ATOM 738 N N . ALA A 1 95 ? 11.298 -4.127 -9.387 1.00 95.00 95 ALA A N 1
ATOM 739 C CA . ALA A 1 95 ? 10.541 -2.924 -9.704 1.00 95.00 95 ALA A CA 1
ATOM 740 C C . ALA A 1 95 ? 11.466 -1.807 -10.222 1.00 95.00 95 ALA A C 1
ATOM 742 O O . ALA A 1 95 ? 11.107 -1.110 -11.168 1.00 95.00 95 ALA A O 1
ATOM 743 N N . ASN A 1 96 ? 12.682 -1.688 -9.679 1.00 95.81 96 ASN A N 1
ATOM 744 C CA . ASN A 1 96 ? 13.697 -0.768 -10.192 1.00 95.81 96 ASN A CA 1
ATOM 745 C C . ASN A 1 96 ? 14.102 -1.103 -11.636 1.00 95.81 96 ASN A C 1
ATOM 747 O O . ASN A 1 96 ? 14.151 -0.212 -12.477 1.00 95.81 96 ASN A O 1
ATOM 751 N N . SER A 1 97 ? 14.352 -2.380 -11.956 1.00 95.25 97 SER A N 1
ATOM 752 C CA . SER A 1 97 ? 14.718 -2.763 -13.328 1.00 95.25 97 SER A CA 1
ATOM 753 C C . SER A 1 97 ? 13.586 -2.530 -14.333 1.00 95.25 97 SER A C 1
ATOM 755 O O . SER A 1 97 ? 13.857 -2.254 -15.500 1.00 95.25 97 SER A O 1
ATOM 757 N N . ILE A 1 98 ? 12.332 -2.593 -13.879 1.00 93.38 98 ILE A N 1
ATOM 758 C CA . ILE A 1 98 ? 11.141 -2.330 -14.693 1.00 93.38 98 ILE A CA 1
ATOM 759 C C . ILE A 1 98 ? 10.834 -0.833 -14.814 1.00 93.38 98 ILE A C 1
ATOM 761 O O . ILE A 1 98 ? 10.261 -0.420 -15.823 1.00 93.38 98 ILE A O 1
ATOM 765 N N . TYR A 1 99 ? 11.213 -0.015 -13.826 1.00 93.12 99 TYR A N 1
ATOM 766 C CA . TYR A 1 99 ? 10.862 1.407 -13.749 1.00 93.12 99 TYR A CA 1
ATOM 767 C C . TYR A 1 99 ? 11.081 2.190 -15.064 1.00 93.12 99 TYR A C 1
ATOM 769 O O . TYR A 1 99 ? 10.133 2.850 -15.507 1.00 93.12 99 TYR A O 1
ATOM 777 N N . PRO A 1 100 ? 12.234 2.065 -15.761 1.00 94.44 100 PRO A N 1
ATOM 778 C CA . PRO A 1 100 ? 12.478 2.755 -17.033 1.00 94.44 100 PRO A CA 1
ATOM 779 C C . PRO A 1 100 ? 11.511 2.367 -18.162 1.00 94.44 100 PRO A C 1
ATOM 781 O O . PRO A 1 100 ? 11.376 3.094 -19.141 1.00 94.44 100 PRO A O 1
ATOM 784 N N . THR A 1 101 ? 10.850 1.216 -18.039 1.00 94.38 101 THR A N 1
ATOM 785 C CA . THR A 1 101 ? 9.936 0.636 -19.032 1.00 94.38 101 THR A CA 1
ATOM 786 C C . THR A 1 101 ? 8.491 0.542 -18.538 1.00 94.38 101 THR A C 1
ATOM 788 O O . THR A 1 101 ? 7.682 -0.155 -19.143 1.00 94.38 101 THR A O 1
ATOM 791 N N . THR A 1 102 ? 8.135 1.242 -17.460 1.00 90.50 102 THR A N 1
ATOM 792 C CA . THR A 1 102 ? 6.787 1.184 -16.857 1.00 90.50 102 THR A CA 1
ATOM 793 C C . THR A 1 102 ? 5.666 1.535 -17.826 1.00 90.50 102 THR A C 1
ATOM 795 O O . THR A 1 102 ? 4.621 0.897 -17.793 1.00 90.50 102 THR A O 1
ATOM 798 N N . GLU A 1 103 ? 5.890 2.472 -18.746 1.00 90.56 103 GLU A N 1
ATOM 799 C CA . GLU A 1 103 ? 4.896 2.809 -19.768 1.00 90.56 103 GLU A CA 1
ATOM 800 C C . GLU A 1 103 ? 4.626 1.640 -20.725 1.00 90.56 103 GLU A C 1
ATOM 802 O O . GLU A 1 103 ? 3.480 1.378 -21.082 1.00 90.56 103 GLU A O 1
ATOM 807 N N . LYS A 1 104 ? 5.662 0.876 -21.083 1.00 92.12 104 LYS A N 1
ATOM 808 C CA . LYS A 1 104 ? 5.504 -0.346 -21.877 1.00 92.12 104 LYS A CA 1
ATOM 809 C C . LYS A 1 104 ? 4.724 -1.407 -21.097 1.00 92.12 104 LYS A C 1
ATOM 811 O O . LYS A 1 104 ? 3.824 -2.026 -21.649 1.00 92.12 104 LYS A O 1
ATOM 816 N N . GLU A 1 105 ? 5.031 -1.597 -19.813 1.00 90.38 105 GLU A N 1
ATOM 817 C CA . GLU A 1 105 ? 4.280 -2.514 -18.940 1.00 90.38 105 GLU A CA 1
ATOM 818 C C . GLU A 1 105 ? 2.800 -2.133 -18.843 1.00 90.38 105 GLU A C 1
ATOM 820 O O . GLU A 1 105 ? 1.930 -3.004 -18.894 1.00 90.38 105 GLU A O 1
ATOM 825 N N . ARG A 1 106 ? 2.519 -0.831 -18.727 1.00 90.12 106 ARG A N 1
ATOM 826 C CA . ARG A 1 106 ? 1.165 -0.281 -18.684 1.00 90.12 106 ARG A CA 1
ATOM 827 C C . ARG A 1 106 ? 0.425 -0.537 -19.999 1.00 90.12 106 ARG A C 1
ATOM 829 O O . ARG A 1 106 ? -0.679 -1.068 -19.970 1.00 90.12 106 ARG A O 1
ATOM 836 N N . GLN A 1 107 ? 1.045 -0.239 -21.143 1.00 91.50 107 GLN A N 1
ATOM 837 C CA . GLN A 1 107 ? 0.472 -0.478 -22.479 1.00 91.50 107 GLN A CA 1
ATOM 838 C C . GLN A 1 107 ? 0.225 -1.961 -22.769 1.00 91.50 107 GLN A C 1
ATOM 840 O O . GLN A 1 107 ? -0.766 -2.314 -23.401 1.00 91.50 107 GLN A O 1
ATOM 845 N N . GLU A 1 108 ? 1.106 -2.836 -22.287 1.00 91.75 108 GLU A N 1
ATOM 846 C CA . GLU A 1 108 ? 0.950 -4.288 -22.389 1.00 91.75 108 GLU A CA 1
ATOM 847 C C . GLU A 1 108 ? -0.001 -4.853 -21.317 1.00 91.75 108 GLU A C 1
ATOM 849 O O . GLU A 1 108 ? -0.120 -6.071 -21.170 1.00 91.75 108 GLU A O 1
ATOM 854 N N . GLY A 1 109 ? -0.683 -3.980 -20.568 1.00 89.50 109 GLY A N 1
ATOM 855 C CA . GLY A 1 109 ? -1.770 -4.362 -19.684 1.00 89.50 109 GLY A CA 1
ATOM 856 C C . GLY A 1 109 ? -1.316 -5.105 -18.430 1.00 89.50 109 GLY A C 1
ATOM 857 O O . GLY A 1 109 ? -2.041 -5.960 -17.927 1.00 89.50 109 GLY A O 1
ATOM 858 N N . ARG A 1 110 ? -0.110 -4.834 -17.924 1.00 88.75 110 ARG A N 1
ATOM 859 C CA . ARG A 1 110 ? 0.411 -5.481 -16.706 1.00 88.75 110 ARG A CA 1
ATOM 860 C C . ARG A 1 110 ? 0.166 -4.695 -15.424 1.00 88.75 110 ARG A C 1
ATOM 862 O O . ARG A 1 110 ? 0.474 -5.199 -14.348 1.00 88.75 110 ARG A O 1
ATOM 869 N N . PHE A 1 111 ? -0.383 -3.487 -15.525 1.00 91.75 111 PHE A N 1
ATOM 870 C CA . PHE A 1 111 ? -0.757 -2.671 -14.372 1.00 91.75 111 PHE A CA 1
ATOM 871 C C . PHE A 1 111 ? -2.191 -2.991 -13.982 1.00 91.75 111 PHE A C 1
ATOM 873 O O . PHE A 1 111 ? -3.124 -2.682 -14.717 1.00 91.75 111 PHE A O 1
ATOM 880 N N . TRP A 1 112 ? -2.374 -3.601 -12.813 1.00 90.06 112 TRP A N 1
ATOM 881 C CA . TRP A 1 112 ? -3.712 -3.945 -12.331 1.00 90.06 112 TRP A CA 1
ATOM 882 C C . TRP A 1 112 ? -4.581 -2.705 -12.070 1.00 90.06 112 TRP A C 1
ATOM 884 O O . TRP A 1 112 ? -5.800 -2.793 -12.174 1.00 90.06 112 TRP A O 1
ATOM 894 N N . SER A 1 113 ? -3.967 -1.548 -11.793 1.00 88.56 113 SER A N 1
ATOM 895 C CA . SER A 1 113 ? -4.675 -0.284 -11.567 1.00 88.56 113 SER A CA 1
ATOM 896 C C . SER A 1 113 ? -5.486 0.212 -12.756 1.00 88.56 113 SER A C 1
ATOM 898 O O . SER A 1 113 ? -6.419 0.976 -12.560 1.00 88.56 113 SER A O 1
ATOM 900 N N . GLU A 1 114 ? -5.137 -0.202 -13.974 1.00 85.81 114 GLU A N 1
ATOM 901 C CA . GLU A 1 114 ? -5.842 0.200 -15.197 1.00 85.81 114 GLU A CA 1
ATOM 902 C C . GLU A 1 114 ? -7.120 -0.628 -15.431 1.00 85.81 114 GLU A C 1
ATOM 904 O O . GLU A 1 114 ? -7.897 -0.314 -16.329 1.00 85.81 114 GLU A O 1
ATOM 909 N N . TYR A 1 115 ? -7.329 -1.699 -14.654 1.00 77.75 115 TYR A N 1
ATOM 910 C CA . TYR A 1 115 ? -8.465 -2.618 -14.795 1.00 77.75 115 TYR A CA 1
ATOM 911 C C . TYR A 1 115 ? -9.513 -2.490 -13.687 1.00 77.75 115 TYR A C 1
ATOM 913 O O . TYR A 1 115 ? -10.458 -3.281 -13.663 1.00 77.75 115 TYR A O 1
ATOM 921 N N . MET A 1 116 ? -9.321 -1.553 -12.757 1.00 67.50 116 MET A N 1
ATOM 922 C CA . MET A 1 116 ? -10.266 -1.262 -11.677 1.00 67.50 116 MET A CA 1
ATOM 923 C C . MET A 1 116 ? -11.202 -0.112 -12.021 1.00 67.50 116 MET A C 1
ATOM 925 O O . MET A 1 116 ? -10.769 0.807 -12.750 1.00 67.50 116 MET A O 1
#

Foldseek 3Di:
DVVVVVVVVVVVVVVVVVVPPPPDPDDDDDDDDDPPDDPVLDVCVPDVVHDDPVVNVCVVVHDDDPDDDDLAAPDPPRVLQRQLCQQQVDHRVVSVVCSVVVVVCVVVPRGVVVVD

Solvent-accessible surface area (backbone atoms only — not comparable to full-atom values): 7520 Å² total; per-residue (Å²): 114,70,70,61,56,52,52,53,52,53,52,50,55,53,57,56,59,63,72,69,68,67,74,80,73,83,78,87,79,84,87,87,86,73,83,93,68,58,82,75,71,38,25,78,78,72,34,88,88,44,87,35,75,70,58,37,50,49,56,75,76,55,85,79,76,95,85,76,78,80,94,57,55,95,52,95,58,42,67,61,41,47,52,44,21,63,39,62,73,34,58,66,73,60,25,56,72,41,54,91,44,44,68,58,41,47,75,70,65,56,33,61,74,79,77,105

Radius of gyration: 24.98 Å; Cα contacts (8 Å, |Δi|>4): 69; chains: 1; bounding box: 62×63×43 Å

Secondary structure (DSSP, 8-state):
-HHHHHHHHHHHHHHHHHHT----PPPP------TT--GGGSGGGT-SS---HHHHHHHHHS---SS------SSS-HHHHHHHHHHHT--HHHHHHHGGGHHHHHHTT--GGGG-

Mean predicted aligned error: 8.97 Å

Sequence (116 aa):
MKTFKQLLSVLGLWLFSVVVSRSAEQPNILFVFADDQCFETIGAFGHTEIQTPNLDKLVAQGTTFTHAYNMGSWSGAVCVASRCMLNTGRFIWHANSIYPTTEKERQEGRFWSEYM